Protein AF-A0A537P265-F1 (afdb_monomer_lite)

Sequence (106 aa):
MLTPSLLIDGPSYLIAWNFCRILFGLFVGTAAIVGFALTRLTTPARLLYGALSLPIVLPPESFAGGYYVNFAGIAAGIALLVIDHLRRSSATAKVAMKVVTSNREP

Structure (mmCIF, N/CA/C/O backbone):
data_AF-A0A537P265-F1
#
_entry.id   AF-A0A537P265-F1
#
loop_
_atom_site.group_PDB
_atom_site.id
_atom_site.type_symbol
_atom_site.label_atom_id
_atom_site.label_alt_id
_atom_site.label_comp_id
_atom_site.label_asym_id
_atom_site.label_entity_id
_atom_site.label_seq_id
_atom_site.pdbx_PDB_ins_code
_atom_site.Cartn_x
_atom_site.Cartn_y
_atom_site.Cartn_z
_atom_site.occupancy
_atom_site.B_iso_or_equiv
_atom_site.auth_seq_id
_atom_site.auth_comp_id
_atom_site.auth_asym_id
_atom_site.auth_atom_id
_atom_site.pdbx_PDB_model_num
ATOM 1 N N . MET A 1 1 ? 19.993 3.088 -21.050 1.00 45.41 1 MET A N 1
ATOM 2 C CA . MET A 1 1 ? 18.822 3.901 -21.437 1.00 45.41 1 MET A CA 1
ATOM 3 C C . MET A 1 1 ? 17.728 3.621 -20.425 1.00 45.41 1 MET A C 1
ATOM 5 O O . MET A 1 1 ? 17.263 2.495 -20.365 1.00 45.41 1 MET A O 1
ATOM 9 N N . LEU A 1 2 ? 17.400 4.604 -19.582 1.00 49.62 2 LEU A N 1
ATOM 10 C CA . LEU A 1 2 ? 16.305 4.528 -18.604 1.00 49.62 2 LEU A CA 1
ATOM 11 C C . LEU A 1 2 ? 14.979 4.798 -19.330 1.00 49.62 2 LEU A C 1
ATOM 13 O O . LEU A 1 2 ? 14.304 5.783 -19.046 1.00 49.62 2 LEU A O 1
ATOM 17 N N . THR A 1 3 ? 14.660 4.004 -20.354 1.00 57.41 3 THR A N 1
ATOM 18 C CA . THR A 1 3 ? 13.368 4.125 -21.034 1.00 57.41 3 THR A CA 1
ATOM 19 C C . THR A 1 3 ? 12.347 3.459 -20.120 1.00 57.41 3 THR A C 1
ATOM 21 O O . THR A 1 3 ? 12.436 2.245 -19.927 1.00 57.41 3 THR A O 1
ATOM 24 N N . PRO A 1 4 ? 11.435 4.214 -19.485 1.00 57.97 4 PRO A N 1
ATOM 25 C CA . PRO A 1 4 ? 10.471 3.615 -18.581 1.00 57.97 4 PRO A CA 1
ATOM 26 C C . PRO A 1 4 ? 9.625 2.625 -19.378 1.00 57.97 4 PRO A C 1
ATOM 28 O O . PRO A 1 4 ? 9.054 2.997 -20.402 1.00 57.97 4 PRO A O 1
ATOM 31 N N . SER A 1 5 ? 9.554 1.370 -18.927 1.00 59.59 5 SER A N 1
ATOM 32 C CA . SER A 1 5 ? 8.661 0.394 -19.548 1.00 59.59 5 SER A CA 1
ATOM 33 C C . SER A 1 5 ? 7.235 0.938 -19.474 1.00 59.59 5 SER A C 1
ATOM 35 O O . SER A 1 5 ? 6.695 1.116 -18.374 1.00 59.59 5 SER A O 1
ATOM 37 N N . LEU A 1 6 ? 6.622 1.218 -20.625 1.00 63.81 6 LEU A N 1
ATOM 38 C CA . LEU A 1 6 ? 5.180 1.427 -20.678 1.00 63.81 6 LEU A CA 1
ATOM 39 C C . LEU A 1 6 ? 4.490 0.113 -20.300 1.00 63.81 6 LEU A C 1
ATOM 41 O O . LEU A 1 6 ? 5.040 -0.963 -20.505 1.00 63.81 6 LEU A O 1
ATOM 45 N N . LEU A 1 7 ? 3.274 0.196 -19.757 1.00 62.66 7 LEU A N 1
ATOM 46 C CA . LEU A 1 7 ? 2.523 -0.959 -19.243 1.00 62.66 7 LEU A CA 1
ATOM 47 C C . LEU A 1 7 ? 2.484 -2.161 -20.214 1.00 62.66 7 LEU A C 1
ATOM 49 O O . LEU A 1 7 ? 2.460 -3.297 -19.760 1.00 62.66 7 LEU A O 1
ATOM 53 N N . ILE A 1 8 ? 2.468 -1.901 -21.525 1.00 73.94 8 ILE A N 1
ATOM 54 C CA . ILE A 1 8 ? 2.338 -2.894 -22.608 1.00 73.94 8 ILE A CA 1
ATOM 55 C C . ILE A 1 8 ? 3.674 -3.147 -23.334 1.00 73.94 8 ILE A C 1
ATOM 57 O O . ILE A 1 8 ? 3.742 -3.957 -24.253 1.00 73.94 8 ILE A O 1
ATOM 61 N N . ASP A 1 9 ? 4.752 -2.482 -22.930 1.00 72.69 9 ASP A N 1
ATOM 62 C CA . ASP A 1 9 ? 6.035 -2.599 -23.612 1.00 72.69 9 ASP A CA 1
ATOM 63 C C . ASP A 1 9 ? 6.899 -3.712 -22.999 1.00 72.69 9 ASP A C 1
ATOM 65 O O . ASP A 1 9 ? 7.094 -3.784 -21.782 1.00 72.69 9 ASP A O 1
ATOM 69 N N . GLY A 1 10 ? 7.422 -4.584 -23.861 1.00 77.75 10 GLY A N 1
ATOM 70 C CA . GLY A 1 10 ? 8.301 -5.693 -23.493 1.00 77.75 10 GLY A CA 1
ATOM 71 C C . GLY A 1 10 ? 7.643 -7.082 -23.404 1.00 77.75 10 GLY A C 1
ATOM 72 O O . GLY A 1 10 ? 6.491 -7.284 -23.788 1.00 77.75 10 GLY A O 1
ATOM 73 N N . PRO A 1 11 ? 8.405 -8.090 -22.939 1.00 84.44 11 PRO A N 1
ATOM 74 C CA . PRO A 1 11 ? 7.930 -9.458 -22.754 1.00 84.44 11 PRO A CA 1
ATOM 75 C C . PRO A 1 11 ? 6.640 -9.549 -21.929 1.00 84.44 11 PRO A C 1
ATOM 77 O O . PRO A 1 11 ? 6.480 -8.856 -20.923 1.00 84.44 11 PRO A O 1
ATOM 80 N N . SER A 1 12 ? 5.756 -10.483 -22.288 1.00 85.12 12 SER A N 1
ATOM 81 C CA . SER A 1 12 ? 4.447 -10.677 -21.641 1.00 85.12 12 SER A CA 1
ATOM 82 C C . SER A 1 12 ? 4.515 -10.836 -20.117 1.00 85.12 12 SER A C 1
ATOM 84 O O . SER A 1 12 ? 3.623 -10.371 -19.408 1.00 85.12 12 SER A O 1
ATOM 86 N N . TYR A 1 13 ? 5.588 -11.433 -19.589 1.00 83.69 13 TYR A N 1
ATOM 87 C CA . TYR A 1 13 ? 5.784 -11.562 -18.144 1.00 83.69 13 TYR A CA 1
ATOM 88 C C . TYR A 1 13 ? 6.052 -10.212 -17.452 1.00 83.69 13 TYR A C 1
ATOM 90 O O . TYR A 1 13 ? 5.571 -10.003 -16.339 1.00 83.69 13 TYR A O 1
ATOM 98 N N . LEU A 1 14 ? 6.765 -9.276 -18.096 1.00 83.25 14 LEU A N 1
ATOM 99 C CA . LEU A 1 14 ? 6.996 -7.926 -17.559 1.00 83.25 14 LEU A CA 1
ATOM 100 C C . LEU A 1 14 ? 5.721 -7.089 -17.598 1.00 83.25 14 LEU A C 1
ATOM 102 O O . LEU A 1 14 ? 5.458 -6.341 -16.659 1.00 83.25 14 LEU A O 1
ATOM 106 N N . ILE A 1 15 ? 4.914 -7.253 -18.647 1.00 85.12 15 ILE A N 1
ATOM 107 C CA . ILE A 1 15 ? 3.587 -6.635 -18.755 1.00 85.1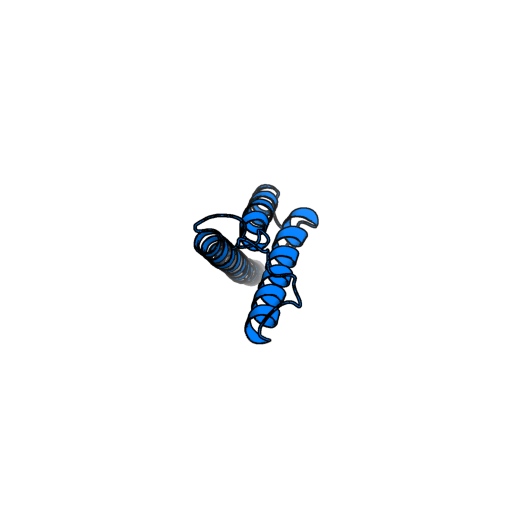2 15 ILE A CA 1
ATOM 108 C C . ILE A 1 15 ? 2.711 -7.096 -17.589 1.00 85.12 15 ILE A C 1
ATOM 110 O O . ILE A 1 15 ? 2.192 -6.268 -16.842 1.00 85.12 15 ILE A O 1
ATOM 114 N N . ALA A 1 16 ? 2.594 -8.412 -17.380 1.00 88.62 16 ALA A N 1
ATOM 115 C CA . ALA A 1 16 ? 1.802 -8.975 -16.287 1.00 88.62 16 ALA A CA 1
ATOM 116 C C . ALA A 1 16 ? 2.308 -8.511 -14.912 1.00 88.62 16 ALA A C 1
ATOM 118 O O . ALA A 1 16 ? 1.513 -8.119 -14.057 1.00 88.62 16 ALA A O 1
ATOM 119 N N . TRP A 1 17 ? 3.627 -8.494 -14.709 1.00 86.75 17 TRP A N 1
ATOM 120 C CA . TRP A 1 17 ? 4.238 -8.007 -13.474 1.00 86.75 17 TRP A CA 1
ATOM 121 C C . TRP A 1 17 ? 3.920 -6.530 -13.207 1.00 86.75 17 TRP A C 1
ATOM 123 O O . TRP A 1 17 ? 3.430 -6.186 -12.129 1.00 86.75 17 TRP A O 1
ATOM 133 N N . ASN A 1 18 ? 4.146 -5.656 -14.192 1.00 87.31 18 ASN A N 1
ATOM 134 C CA . ASN A 1 18 ? 3.850 -4.229 -14.077 1.00 87.31 18 ASN A CA 1
ATOM 135 C C . ASN A 1 18 ? 2.357 -3.976 -13.866 1.00 87.31 18 ASN A C 1
ATOM 137 O O . ASN A 1 18 ? 1.991 -3.140 -13.042 1.00 87.31 18 ASN A O 1
ATOM 141 N N . PHE A 1 19 ? 1.498 -4.724 -14.552 1.00 89.12 19 PHE A N 1
ATOM 142 C CA . PHE A 1 19 ? 0.055 -4.649 -14.380 1.00 89.12 19 PHE A CA 1
ATOM 143 C C . PHE A 1 19 ? -0.370 -5.001 -12.949 1.00 89.12 19 PHE A C 1
ATOM 145 O O . PHE A 1 19 ? -1.016 -4.188 -12.288 1.00 89.12 19 PHE A O 1
ATOM 152 N N . CYS A 1 20 ? 0.055 -6.157 -12.428 1.00 92.06 20 CYS A N 1
ATOM 153 C CA . CYS A 1 20 ? -0.237 -6.581 -11.054 1.00 92.06 20 CYS A CA 1
ATOM 154 C C . CYS A 1 20 ? 0.274 -5.573 -10.021 1.00 92.06 20 CYS A C 1
ATOM 156 O O . CYS A 1 20 ? -0.440 -5.221 -9.080 1.00 92.06 20 CYS A O 1
ATOM 158 N N . ARG A 1 21 ? 1.495 -5.071 -10.215 1.00 90.69 21 ARG A N 1
ATOM 159 C CA . ARG A 1 21 ? 2.096 -4.059 -9.347 1.00 90.69 21 ARG A CA 1
ATOM 160 C C . ARG A 1 21 ? 1.272 -2.776 -9.311 1.00 90.69 21 ARG A C 1
ATOM 162 O O . ARG A 1 21 ? 0.983 -2.272 -8.229 1.00 90.69 21 ARG A O 1
ATOM 169 N N . ILE A 1 22 ? 0.910 -2.237 -10.474 1.00 91.88 22 ILE A N 1
ATOM 170 C CA . ILE A 1 22 ? 0.156 -0.983 -10.562 1.00 91.88 22 ILE A CA 1
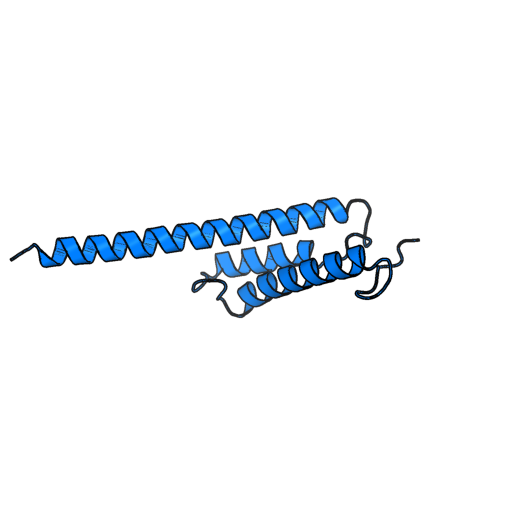ATOM 171 C C . ILE A 1 22 ? -1.254 -1.160 -10.001 1.00 91.88 22 ILE A C 1
ATOM 173 O O . ILE A 1 22 ? -1.706 -0.290 -9.263 1.00 91.88 22 ILE A O 1
ATOM 177 N N . LEU A 1 23 ? -1.916 -2.294 -10.253 1.00 94.12 23 LEU A N 1
ATOM 178 C CA . LEU A 1 23 ? -3.199 -2.609 -9.617 1.00 94.12 23 LEU A CA 1
ATOM 179 C C . LEU A 1 23 ? -3.090 -2.636 -8.092 1.00 94.12 23 LEU A C 1
ATOM 181 O O . LEU A 1 23 ? -3.945 -2.080 -7.404 1.00 94.12 23 LEU A O 1
ATOM 185 N N . PHE A 1 24 ? -2.031 -3.246 -7.559 1.00 94.00 24 PHE A N 1
ATOM 186 C CA . PHE A 1 24 ? -1.809 -3.288 -6.119 1.00 94.00 24 PHE A CA 1
ATOM 187 C C . PHE A 1 24 ? -1.531 -1.896 -5.539 1.00 94.00 24 PHE A C 1
ATOM 189 O O . PHE A 1 24 ? -2.151 -1.501 -4.553 1.00 94.00 24 PHE A O 1
ATOM 196 N N . GLY A 1 25 ? -0.654 -1.119 -6.177 1.00 93.19 25 GLY A N 1
ATOM 197 C CA . GLY A 1 25 ? -0.367 0.258 -5.775 1.00 93.19 25 GLY A CA 1
ATOM 198 C C . GLY A 1 25 ? -1.604 1.153 -5.825 1.00 93.19 25 GLY A C 1
ATOM 199 O O . GLY A 1 25 ? -1.835 1.926 -4.896 1.00 93.19 25 GLY A O 1
ATOM 200 N N . LEU A 1 26 ? -2.438 0.995 -6.857 1.00 94.19 26 LEU A N 1
ATOM 201 C CA . LEU A 1 26 ? -3.713 1.693 -6.992 1.00 94.19 26 LEU A CA 1
ATOM 202 C C . LEU A 1 26 ? -4.673 1.305 -5.869 1.00 94.19 26 LEU A C 1
ATOM 204 O O . LEU A 1 26 ? -5.213 2.190 -5.219 1.00 94.19 26 LEU A O 1
ATOM 208 N N . PHE A 1 27 ? -4.837 0.011 -5.583 1.00 94.44 27 PHE A N 1
ATOM 209 C CA . PHE A 1 27 ? -5.660 -0.455 -4.466 1.00 94.44 27 PHE A CA 1
ATOM 210 C C . PHE A 1 27 ? -5.214 0.170 -3.133 1.00 94.44 27 PHE A C 1
ATOM 212 O O . PHE A 1 27 ? -6.032 0.739 -2.406 1.00 94.44 27 PHE A O 1
ATOM 219 N N . VAL A 1 28 ? -3.912 0.116 -2.830 1.00 93.75 28 VAL A N 1
ATOM 220 C CA . VAL A 1 28 ? -3.331 0.670 -1.595 1.00 93.75 28 VAL A CA 1
ATOM 221 C C . VAL A 1 28 ? -3.522 2.192 -1.531 1.00 93.75 28 VAL A C 1
ATOM 223 O O . VAL A 1 28 ? -3.927 2.720 -0.495 1.00 93.75 28 VAL A O 1
ATOM 226 N N . GLY A 1 29 ? -3.304 2.903 -2.640 1.00 94.12 29 GLY A N 1
ATOM 227 C CA . GLY A 1 29 ? -3.518 4.349 -2.729 1.00 94.12 29 GLY A CA 1
ATOM 228 C C . GLY A 1 29 ? -4.990 4.748 -2.590 1.00 94.12 29 GLY A C 1
ATOM 229 O O . GLY A 1 29 ? -5.323 5.680 -1.858 1.00 94.12 29 GLY A O 1
ATOM 230 N N . THR A 1 30 ? -5.907 4.014 -3.221 1.00 93.88 30 THR A N 1
ATOM 231 C CA . THR A 1 30 ? -7.351 4.250 -3.097 1.00 93.88 30 THR A CA 1
ATOM 232 C C . THR A 1 30 ? -7.831 4.012 -1.669 1.00 93.88 30 THR A C 1
ATOM 234 O O . THR A 1 30 ? -8.611 4.815 -1.157 1.00 93.88 30 THR A O 1
ATOM 237 N N . ALA A 1 31 ? -7.327 2.981 -0.984 1.00 92.12 31 ALA A N 1
ATOM 238 C CA . ALA A 1 31 ? -7.658 2.726 0.417 1.00 92.12 31 ALA A CA 1
ATOM 239 C C . ALA A 1 31 ? -7.309 3.910 1.338 1.00 92.12 31 ALA A C 1
ATOM 241 O O . ALA A 1 31 ? -8.062 4.212 2.268 1.00 92.12 31 ALA A O 1
ATOM 242 N N . ALA A 1 32 ? -6.218 4.628 1.051 1.00 92.88 32 ALA A N 1
ATOM 243 C CA . ALA A 1 32 ? -5.837 5.842 1.771 1.00 92.88 32 ALA A CA 1
ATOM 244 C C . ALA A 1 32 ? -6.877 6.964 1.615 1.00 92.88 32 ALA A C 1
ATOM 246 O O . ALA A 1 32 ? -7.269 7.604 2.596 1.00 92.88 32 ALA A O 1
ATOM 247 N N . ILE A 1 33 ? -7.365 7.177 0.391 1.00 91.62 33 ILE A N 1
ATOM 248 C CA . ILE A 1 33 ? -8.323 8.244 0.071 1.00 91.62 33 ILE A CA 1
ATOM 249 C C . ILE A 1 33 ? -9.715 7.886 0.584 1.00 91.62 33 ILE A C 1
ATOM 251 O O . ILE A 1 33 ? -10.311 8.669 1.319 1.00 91.62 33 ILE A O 1
ATOM 255 N N . VAL A 1 34 ? -10.215 6.698 0.255 1.00 92.69 34 VAL A N 1
ATOM 256 C CA . VAL A 1 34 ? -11.562 6.246 0.637 1.00 92.69 34 VAL A CA 1
ATOM 257 C C . VAL A 1 34 ? -11.653 5.983 2.143 1.00 92.69 34 VAL A C 1
ATOM 259 O O . VAL A 1 34 ? -12.724 6.096 2.734 1.00 92.69 34 VAL A O 1
ATOM 262 N N . GLY A 1 35 ? -10.531 5.670 2.798 1.00 87.25 35 GLY A N 1
ATOM 263 C CA . GLY A 1 35 ? -10.517 5.292 4.210 1.00 87.25 35 GLY A CA 1
ATOM 264 C C . GLY A 1 35 ? -11.054 3.884 4.449 1.00 87.25 35 GLY A C 1
ATOM 265 O O . GLY A 1 35 ? -11.512 3.574 5.549 1.00 87.25 35 GLY A O 1
ATOM 266 N N . PHE A 1 36 ? -11.014 3.036 3.422 1.00 87.06 36 PHE A N 1
ATOM 267 C CA . PHE A 1 36 ? -11.493 1.665 3.481 1.00 87.06 36 PHE A CA 1
ATOM 268 C C . PHE A 1 36 ? -10.615 0.759 2.615 1.00 87.06 36 PHE A C 1
ATOM 270 O O . PHE A 1 36 ? -10.494 0.990 1.416 1.00 87.06 36 PHE A O 1
ATOM 277 N N . ALA A 1 37 ? -10.022 -0.268 3.227 1.00 85.88 37 ALA A N 1
ATOM 278 C CA . ALA A 1 37 ? -9.325 -1.348 2.522 1.00 85.88 37 ALA A CA 1
ATOM 279 C C . ALA A 1 37 ? -10.124 -2.650 2.673 1.00 85.88 37 ALA A C 1
ATOM 281 O O . ALA A 1 37 ? -10.828 -3.080 1.767 1.00 85.88 37 ALA A O 1
ATOM 282 N N . LEU A 1 38 ? -10.062 -3.233 3.873 1.00 82.75 38 LEU A N 1
ATOM 283 C CA . LEU A 1 38 ? -10.866 -4.383 4.311 1.00 82.75 38 LEU A CA 1
ATOM 284 C C . LEU A 1 38 ? -11.801 -4.015 5.475 1.00 82.75 38 LEU A C 1
ATOM 286 O O . LEU A 1 38 ? -12.764 -4.721 5.773 1.00 82.75 38 LEU A O 1
ATOM 290 N N . THR A 1 39 ? -11.490 -2.913 6.154 1.00 82.12 39 THR A N 1
ATOM 291 C CA . THR A 1 39 ? -12.218 -2.317 7.275 1.00 82.12 39 THR A CA 1
ATOM 292 C C . THR A 1 39 ? -12.129 -0.794 7.155 1.00 82.12 39 THR A C 1
ATOM 294 O O . THR A 1 39 ? -11.391 -0.275 6.315 1.00 82.12 39 THR A O 1
ATOM 297 N N . ARG A 1 40 ? -12.876 -0.058 7.988 1.00 87.25 40 ARG A N 1
ATOM 298 C CA . ARG A 1 40 ? -12.690 1.394 8.106 1.00 87.25 40 ARG A CA 1
ATOM 299 C C . ARG A 1 40 ? -11.303 1.680 8.682 1.00 87.25 40 ARG A C 1
ATOM 301 O O . ARG A 1 40 ? -10.999 1.242 9.791 1.00 87.25 40 ARG A O 1
ATOM 308 N N . LEU A 1 41 ? -10.488 2.421 7.940 1.00 86.19 41 LEU A N 1
ATOM 309 C CA . LEU A 1 41 ? -9.156 2.837 8.365 1.00 86.19 41 LEU A CA 1
ATOM 310 C C . LEU A 1 41 ? -9.246 4.092 9.232 1.00 86.19 41 LEU A C 1
ATOM 312 O O . LEU A 1 41 ? -9.996 5.027 8.951 1.00 86.19 41 LEU A O 1
ATOM 316 N N . THR A 1 42 ? -8.414 4.136 10.266 1.00 89.88 42 THR A N 1
ATOM 317 C CA . THR A 1 42 ? -8.167 5.360 11.030 1.00 89.88 42 THR A CA 1
ATOM 318 C C . THR A 1 42 ? -7.341 6.346 10.199 1.00 89.88 42 THR A C 1
ATOM 320 O O . THR A 1 42 ? -6.643 5.955 9.263 1.00 89.88 42 THR A O 1
ATOM 323 N N . THR A 1 43 ? -7.374 7.636 10.538 1.00 91.69 43 THR A N 1
ATOM 324 C CA . THR A 1 43 ? -6.591 8.664 9.826 1.00 91.69 43 THR A CA 1
ATOM 325 C C . THR A 1 43 ? -5.090 8.339 9.735 1.00 91.69 43 THR A C 1
ATOM 327 O O . THR A 1 43 ? -4.545 8.447 8.638 1.00 91.69 43 THR A O 1
ATOM 330 N N . PRO A 1 44 ? -4.412 7.859 10.800 1.00 91.62 44 PRO A N 1
ATOM 331 C CA . PRO A 1 44 ? -3.012 7.445 10.693 1.00 91.62 44 PRO A CA 1
ATOM 332 C C . PRO A 1 44 ? -2.804 6.267 9.734 1.00 91.62 44 PRO A C 1
ATOM 334 O O . PRO A 1 44 ? -1.854 6.271 8.956 1.00 91.62 44 PRO A O 1
ATOM 337 N N . ALA A 1 45 ? -3.709 5.282 9.737 1.00 89.69 45 ALA A N 1
ATOM 338 C CA . ALA A 1 45 ? -3.635 4.161 8.805 1.00 89.69 45 ALA A CA 1
ATOM 339 C C . ALA A 1 45 ? -3.783 4.642 7.355 1.00 89.69 45 ALA A C 1
ATOM 341 O O . ALA A 1 45 ? -3.021 4.224 6.492 1.00 89.69 45 ALA A O 1
ATOM 342 N N . ARG A 1 46 ? -4.684 5.593 7.086 1.00 92.19 46 ARG A N 1
ATOM 343 C CA . ARG A 1 46 ? -4.831 6.196 5.751 1.00 92.19 46 ARG A CA 1
ATOM 344 C C . ARG A 1 46 ? -3.529 6.824 5.263 1.00 92.19 46 ARG A C 1
ATOM 346 O O . ARG A 1 46 ? -3.146 6.595 4.122 1.00 92.19 46 ARG A O 1
ATOM 353 N N . LEU A 1 47 ? -2.825 7.554 6.129 1.00 95.06 47 LEU A N 1
ATOM 354 C CA . LEU A 1 47 ? -1.524 8.138 5.788 1.00 95.06 47 LEU A CA 1
ATOM 355 C C . LEU A 1 47 ? -0.474 7.063 5.483 1.00 95.06 47 LEU A C 1
ATOM 357 O O . LEU A 1 47 ? 0.263 7.207 4.513 1.00 95.06 47 LEU A O 1
ATOM 361 N N . LEU A 1 48 ? -0.438 5.972 6.255 1.00 93.88 48 LEU A N 1
ATOM 362 C CA . LEU A 1 48 ? 0.477 4.853 6.005 1.00 93.88 48 LEU A CA 1
ATOM 363 C C . LEU A 1 48 ? 0.200 4.170 4.661 1.00 93.88 48 LEU A C 1
ATOM 365 O O . LEU A 1 48 ? 1.131 3.965 3.888 1.00 93.88 48 LEU A O 1
ATOM 369 N N . TYR A 1 49 ? -1.063 3.871 4.348 1.00 93.88 49 TYR A N 1
ATOM 370 C CA . TYR A 1 49 ? -1.442 3.322 3.040 1.00 93.88 49 TYR A CA 1
ATOM 371 C C . TYR A 1 49 ? -1.060 4.284 1.906 1.00 93.88 49 TYR A C 1
ATOM 373 O O . TYR A 1 49 ? -0.458 3.871 0.918 1.00 93.88 49 TYR A O 1
ATOM 381 N N . GLY A 1 50 ? -1.320 5.584 2.072 1.00 93.88 50 GLY A N 1
ATOM 382 C CA . GLY A 1 50 ? -0.947 6.598 1.086 1.00 93.88 50 GLY A CA 1
ATOM 383 C C . GLY A 1 50 ? 0.561 6.628 0.844 1.00 93.88 50 GLY A C 1
ATOM 384 O O . GLY A 1 50 ? 1.006 6.535 -0.299 1.00 93.88 50 GLY A O 1
ATOM 385 N N . ALA A 1 51 ? 1.351 6.668 1.917 1.00 95.25 51 ALA A N 1
ATOM 386 C CA . ALA A 1 51 ? 2.807 6.675 1.846 1.00 95.25 51 ALA A CA 1
ATOM 387 C C . ALA A 1 51 ? 3.371 5.398 1.205 1.00 95.25 51 ALA A C 1
ATOM 389 O O . ALA A 1 51 ? 4.300 5.488 0.409 1.00 95.25 51 ALA A O 1
ATOM 390 N N . LEU A 1 52 ? 2.792 4.228 1.496 1.00 94.94 52 LEU A N 1
ATOM 391 C CA . LEU A 1 52 ? 3.207 2.949 0.907 1.00 94.94 52 LEU A CA 1
ATOM 392 C C . LEU A 1 52 ? 2.826 2.811 -0.569 1.00 94.94 52 LEU A C 1
ATOM 394 O O . LEU A 1 52 ? 3.516 2.111 -1.305 1.00 94.94 52 LEU A O 1
ATOM 398 N N . SER A 1 53 ? 1.777 3.495 -1.031 1.00 94.19 53 SER A N 1
ATOM 399 C CA . SER A 1 53 ? 1.396 3.475 -2.448 1.00 94.19 53 SER A CA 1
ATOM 400 C C . SER A 1 53 ? 2.458 4.113 -3.354 1.00 94.19 53 SER A C 1
ATOM 402 O O . SER A 1 53 ? 2.691 3.631 -4.463 1.00 94.19 53 SER A O 1
ATOM 404 N N . LEU A 1 54 ? 3.166 5.137 -2.861 1.00 93.38 54 LEU A N 1
ATOM 405 C CA . LEU A 1 54 ? 4.190 5.870 -3.612 1.00 93.38 54 LEU A CA 1
ATOM 406 C C . LEU A 1 54 ? 5.329 4.962 -4.112 1.00 93.38 54 LEU A C 1
ATOM 408 O O . LEU A 1 54 ? 5.527 4.896 -5.327 1.00 93.38 54 LEU A O 1
ATOM 412 N N . PRO A 1 55 ? 6.055 4.221 -3.247 1.00 92.44 55 PRO A N 1
ATOM 413 C CA . PRO A 1 55 ? 7.124 3.339 -3.698 1.00 92.44 55 PRO A CA 1
ATOM 414 C C . PRO A 1 55 ? 6.619 2.172 -4.551 1.00 92.44 55 PRO A C 1
ATOM 416 O O . PRO A 1 55 ? 7.387 1.681 -5.370 1.00 92.44 55 PRO A O 1
ATOM 419 N N . ILE A 1 56 ? 5.357 1.738 -4.404 1.00 91.50 56 ILE A N 1
ATOM 420 C CA . ILE A 1 56 ? 4.768 0.656 -5.214 1.00 91.50 56 ILE A CA 1
ATOM 421 C C . ILE A 1 56 ? 4.509 1.120 -6.651 1.00 91.50 56 ILE A C 1
ATOM 423 O O . ILE A 1 56 ? 4.793 0.380 -7.596 1.00 91.50 56 ILE A O 1
ATOM 427 N N . VAL A 1 57 ? 3.967 2.326 -6.831 1.00 90.88 57 VAL A N 1
ATOM 428 C CA . VAL A 1 57 ? 3.586 2.857 -8.151 1.00 90.88 57 VAL A CA 1
ATOM 429 C C . VAL A 1 57 ? 4.790 3.407 -8.907 1.00 90.88 57 VAL A C 1
ATOM 431 O O . VAL A 1 57 ? 4.849 3.292 -10.134 1.00 90.88 57 VAL A O 1
ATOM 434 N N . LEU A 1 58 ? 5.778 3.941 -8.190 1.00 89.06 58 LEU A N 1
ATOM 435 C CA . LEU A 1 58 ? 6.968 4.528 -8.791 1.00 89.06 58 LEU A CA 1
ATOM 436 C C . LEU A 1 58 ? 7.660 3.531 -9.746 1.00 89.06 58 LEU A C 1
ATOM 438 O O . LEU A 1 58 ? 7.920 2.393 -9.345 1.00 89.06 58 LEU A O 1
ATOM 442 N N . PRO A 1 59 ? 7.916 3.898 -11.018 1.00 85.19 59 PRO A N 1
ATOM 443 C CA . PRO A 1 59 ? 8.567 2.999 -11.963 1.00 85.19 59 PRO A CA 1
ATOM 444 C C . PRO A 1 59 ? 9.964 2.596 -11.460 1.00 85.19 59 PRO A C 1
ATOM 446 O O . PRO A 1 59 ? 10.767 3.471 -11.137 1.00 85.19 59 PRO A O 1
ATOM 449 N N . PRO A 1 60 ? 10.295 1.293 -11.404 1.00 84.44 60 PRO A N 1
ATOM 450 C CA . PRO A 1 60 ? 11.573 0.835 -10.852 1.00 84.44 60 PRO A CA 1
ATOM 451 C C . PRO A 1 60 ? 12.784 1.301 -11.676 1.00 84.44 60 PRO A C 1
ATOM 453 O O . PRO A 1 60 ? 13.891 1.367 -11.151 1.00 84.44 60 PRO A O 1
ATOM 456 N N . GLU A 1 61 ? 12.554 1.684 -12.933 1.00 83.94 61 GLU A N 1
ATOM 457 C CA . GLU A 1 61 ? 13.558 2.226 -13.852 1.00 83.94 61 GLU A CA 1
ATOM 458 C C . GLU A 1 61 ? 13.830 3.724 -13.662 1.00 83.94 61 GLU A C 1
ATOM 460 O O . GLU A 1 61 ? 14.671 4.287 -14.355 1.00 83.94 61 GLU A O 1
ATOM 465 N N . SER A 1 62 ? 13.122 4.413 -12.760 1.00 83.94 62 SER A N 1
ATOM 466 C CA . SER A 1 62 ? 13.294 5.861 -12.578 1.00 83.94 62 SER A CA 1
ATOM 467 C C . SER A 1 62 ? 14.622 6.245 -11.916 1.00 83.94 62 SER A C 1
ATOM 469 O O . SER A 1 62 ? 15.058 7.383 -12.071 1.00 83.94 62 SER A O 1
ATOM 471 N N . PHE A 1 63 ? 15.272 5.339 -11.178 1.00 85.25 63 PHE A N 1
ATOM 472 C CA . PHE A 1 63 ? 16.583 5.579 -10.567 1.00 85.25 63 PHE A CA 1
ATOM 473 C C . PHE A 1 63 ? 17.309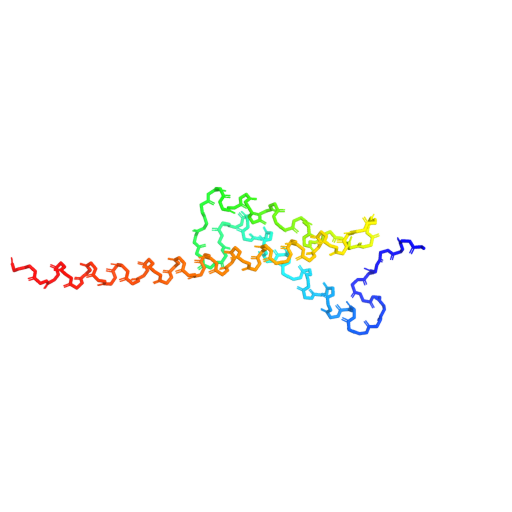 4.275 -10.213 1.00 85.25 63 PHE A C 1
ATOM 475 O O . PHE A 1 63 ? 16.704 3.207 -10.101 1.00 85.25 63 PHE A O 1
ATOM 482 N N . ALA A 1 64 ? 18.624 4.369 -9.992 1.00 84.06 64 ALA A N 1
ATOM 483 C CA . ALA A 1 64 ? 19.449 3.241 -9.572 1.00 84.06 64 ALA A CA 1
ATOM 484 C C . ALA A 1 64 ? 18.960 2.676 -8.225 1.00 84.06 64 ALA A C 1
ATOM 486 O O . ALA A 1 64 ? 18.988 3.357 -7.204 1.00 84.06 64 ALA A O 1
ATOM 487 N N . GLY A 1 65 ? 18.500 1.423 -8.237 1.00 85.50 65 GLY A N 1
ATOM 488 C CA . GLY A 1 65 ? 17.924 0.758 -7.067 1.00 85.50 65 GLY A CA 1
ATOM 489 C C . GLY A 1 65 ? 16.405 0.905 -6.912 1.00 85.50 65 GLY A C 1
ATOM 490 O O . GLY A 1 65 ? 15.861 0.433 -5.914 1.00 85.50 65 GLY A O 1
ATOM 491 N N . GLY A 1 66 ? 15.701 1.484 -7.893 1.00 87.00 66 GLY A N 1
ATOM 492 C CA . GLY A 1 66 ? 14.238 1.609 -7.869 1.00 87.00 66 GLY A CA 1
ATOM 493 C C . GLY A 1 66 ? 13.517 0.270 -7.700 1.00 87.00 66 GLY A C 1
ATOM 494 O O . GLY A 1 66 ? 12.524 0.200 -6.981 1.00 87.00 66 GLY A O 1
ATOM 495 N N . TYR A 1 67 ? 14.076 -0.821 -8.232 1.00 86.94 67 TYR A N 1
ATOM 496 C CA . TYR A 1 67 ? 13.600 -2.183 -7.970 1.00 86.94 67 TYR A CA 1
ATOM 497 C C . TYR A 1 67 ? 13.550 -2.537 -6.476 1.00 86.94 67 TYR A C 1
ATOM 499 O O . TYR A 1 67 ? 12.538 -3.060 -6.014 1.00 86.94 67 TYR A O 1
ATOM 507 N N . TYR A 1 68 ? 14.590 -2.221 -5.696 1.00 91.19 68 TYR A N 1
ATOM 508 C CA . TYR A 1 68 ? 14.614 -2.514 -4.256 1.00 91.19 68 TYR A CA 1
ATOM 509 C C . TYR A 1 68 ? 13.548 -1.721 -3.501 1.00 91.19 68 TYR A C 1
ATOM 511 O O . TYR A 1 68 ? 12.842 -2.278 -2.663 1.00 91.19 68 TYR A O 1
ATOM 519 N N . VAL A 1 69 ? 13.397 -0.435 -3.832 1.00 92.44 69 VAL A N 1
ATOM 520 C CA . VAL A 1 69 ? 12.364 0.434 -3.245 1.00 92.44 69 VAL A CA 1
ATOM 521 C C . VAL A 1 69 ? 10.973 -0.108 -3.552 1.00 92.44 69 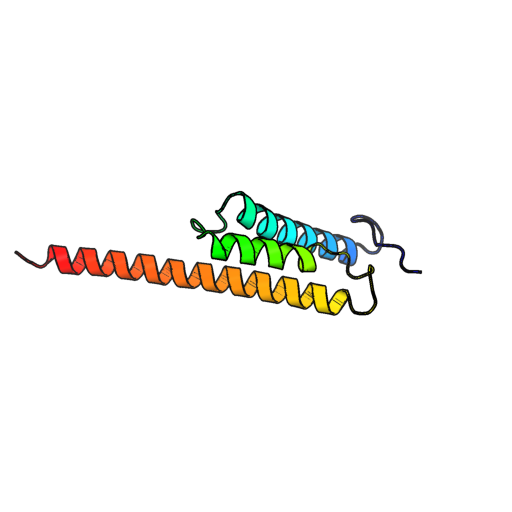VAL A C 1
ATOM 523 O O . VAL A 1 69 ? 10.100 -0.138 -2.685 1.00 92.44 69 VAL A O 1
ATOM 526 N N . ASN A 1 70 ? 10.783 -0.591 -4.773 1.00 91.81 70 ASN A N 1
ATOM 527 C CA . ASN A 1 70 ? 9.517 -1.118 -5.227 1.00 91.81 70 ASN A CA 1
ATOM 528 C C . ASN A 1 70 ? 9.148 -2.429 -4.517 1.00 91.81 70 ASN A C 1
ATOM 530 O O . ASN A 1 70 ? 8.049 -2.544 -3.972 1.00 91.81 70 ASN A O 1
ATOM 534 N N . PHE A 1 71 ? 10.090 -3.372 -4.417 1.00 92.12 71 PHE A N 1
ATOM 535 C CA . PHE A 1 71 ? 9.905 -4.599 -3.637 1.00 92.12 71 PHE A CA 1
ATOM 536 C C . PHE A 1 71 ? 9.651 -4.314 -2.156 1.00 92.12 71 PHE A C 1
ATOM 538 O O . PHE A 1 71 ? 8.760 -4.927 -1.570 1.00 92.12 71 PHE A O 1
ATOM 545 N N . ALA A 1 72 ? 10.374 -3.361 -1.561 1.00 93.88 72 ALA A N 1
ATOM 546 C CA . ALA A 1 72 ? 10.145 -2.947 -0.180 1.00 93.88 72 ALA A CA 1
ATOM 547 C C . ALA A 1 72 ? 8.732 -2.372 0.009 1.00 93.88 72 ALA A C 1
ATOM 549 O O . ALA A 1 72 ? 8.043 -2.742 0.958 1.00 93.88 72 ALA A O 1
ATOM 550 N N . GLY A 1 73 ? 8.272 -1.528 -0.921 1.00 92.94 73 GLY A N 1
ATOM 551 C CA . GLY A 1 73 ? 6.916 -0.981 -0.922 1.00 92.94 73 GLY A CA 1
ATOM 552 C C . GLY A 1 73 ? 5.846 -2.067 -1.025 1.00 92.94 73 GLY A C 1
ATOM 553 O O . GLY A 1 73 ? 4.908 -2.079 -0.229 1.00 92.94 73 GLY A O 1
ATOM 554 N N . ILE A 1 74 ? 6.006 -3.016 -1.954 1.00 93.50 74 ILE A N 1
ATOM 555 C CA . ILE A 1 74 ? 5.070 -4.137 -2.132 1.00 93.50 74 ILE A CA 1
ATOM 556 C C . ILE A 1 74 ? 5.032 -5.001 -0.869 1.00 93.50 74 ILE A C 1
ATOM 558 O O . ILE A 1 74 ? 3.952 -5.266 -0.341 1.00 93.50 74 ILE A O 1
ATOM 562 N N . ALA A 1 75 ? 6.195 -5.400 -0.349 1.00 95.38 75 ALA A N 1
ATOM 563 C CA . ALA A 1 75 ? 6.292 -6.231 0.847 1.00 95.38 75 ALA A CA 1
ATOM 564 C C . ALA A 1 75 ? 5.663 -5.548 2.070 1.00 95.38 75 ALA A C 1
ATOM 566 O O . ALA A 1 75 ? 4.870 -6.165 2.781 1.00 95.38 75 ALA A O 1
ATOM 567 N N . ALA A 1 76 ? 5.954 -4.263 2.288 1.00 94.69 76 ALA A N 1
ATOM 568 C CA . ALA A 1 76 ? 5.373 -3.488 3.380 1.00 94.69 76 ALA A CA 1
ATOM 569 C C . ALA A 1 76 ? 3.856 -3.295 3.215 1.00 94.69 76 ALA A C 1
ATOM 571 O O . ALA A 1 76 ? 3.115 -3.417 4.191 1.00 94.69 76 ALA A O 1
ATOM 572 N N . GLY A 1 77 ? 3.377 -3.055 1.990 1.00 92.19 77 GLY A N 1
ATOM 573 C CA . GLY A 1 77 ? 1.949 -2.960 1.680 1.00 92.19 77 GLY A CA 1
ATOM 574 C C . GLY A 1 77 ? 1.202 -4.260 1.972 1.00 92.19 77 GLY A C 1
ATOM 575 O O . GLY A 1 77 ? 0.158 -4.237 2.624 1.00 92.19 77 GLY A O 1
ATOM 576 N N . ILE A 1 78 ? 1.758 -5.402 1.553 1.00 94.06 78 ILE A N 1
ATOM 577 C CA . ILE A 1 78 ? 1.200 -6.729 1.850 1.00 94.06 78 ILE A CA 1
ATOM 578 C C . ILE A 1 78 ? 1.197 -6.972 3.359 1.00 94.06 78 ILE A C 1
ATOM 580 O O . ILE A 1 78 ? 0.173 -7.371 3.910 1.00 94.06 78 ILE A O 1
ATOM 584 N N . ALA A 1 79 ? 2.310 -6.698 4.044 1.00 94.25 79 ALA A N 1
ATOM 585 C CA . ALA A 1 79 ? 2.411 -6.881 5.488 1.00 94.25 79 ALA A CA 1
ATOM 586 C C . ALA A 1 79 ? 1.359 -6.054 6.241 1.00 94.25 79 ALA A C 1
ATOM 588 O O . ALA A 1 79 ? 0.688 -6.584 7.125 1.00 94.25 79 ALA A O 1
ATOM 589 N N . LEU A 1 80 ? 1.159 -4.787 5.863 1.00 91.88 80 LEU A N 1
ATOM 590 C CA . LEU A 1 80 ? 0.152 -3.923 6.480 1.00 91.88 80 LEU A CA 1
ATOM 591 C C . LEU A 1 80 ? -1.270 -4.463 6.269 1.00 91.88 80 LEU A C 1
ATOM 593 O O . LEU A 1 80 ? -2.036 -4.561 7.226 1.00 91.88 80 LEU A O 1
ATOM 597 N N . LEU A 1 81 ? -1.592 -4.886 5.044 1.00 91.50 81 LEU A N 1
ATOM 598 C CA . LEU A 1 81 ? -2.871 -5.519 4.705 1.00 91.50 81 LEU A CA 1
ATOM 599 C C . LEU A 1 81 ? -3.134 -6.781 5.534 1.00 91.50 81 LEU A C 1
ATOM 601 O O . LEU A 1 81 ? -4.232 -6.968 6.060 1.00 91.50 81 LEU A O 1
ATOM 605 N N . VAL A 1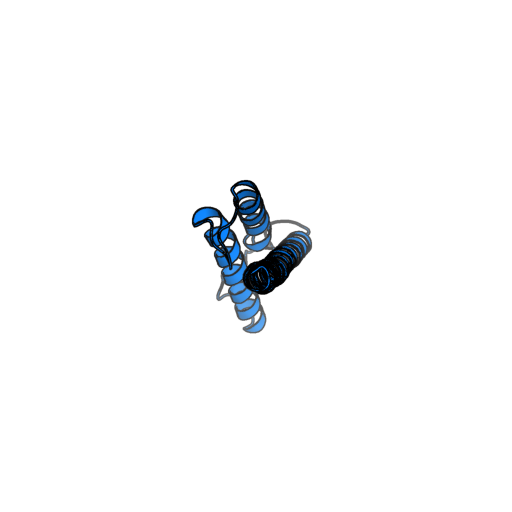 82 ? -2.123 -7.642 5.665 1.00 91.69 82 VAL A N 1
ATOM 606 C CA . VAL A 1 82 ? -2.205 -8.874 6.460 1.00 91.69 82 VAL A CA 1
ATOM 607 C C . VAL A 1 82 ? -2.409 -8.541 7.936 1.00 91.69 82 VAL A C 1
ATOM 609 O O . VAL A 1 82 ? -3.280 -9.126 8.579 1.00 91.69 82 VAL A O 1
ATOM 612 N N . ILE A 1 83 ? -1.670 -7.572 8.479 1.00 90.06 83 ILE A N 1
ATOM 613 C CA . ILE A 1 83 ? -1.824 -7.129 9.871 1.00 90.06 83 ILE A CA 1
ATOM 614 C C . ILE A 1 83 ? -3.245 -6.610 10.121 1.00 90.06 83 ILE A C 1
ATOM 616 O O . ILE A 1 83 ? -3.870 -6.997 11.113 1.00 90.06 83 ILE A O 1
ATOM 620 N N . ASP A 1 84 ? -3.786 -5.785 9.226 1.00 88.62 84 ASP A N 1
ATOM 621 C CA . ASP A 1 84 ? -5.157 -5.277 9.338 1.00 88.62 84 ASP A CA 1
ATOM 622 C C . ASP A 1 84 ? -6.193 -6.408 9.257 1.00 88.62 84 ASP A C 1
ATOM 624 O O . ASP A 1 84 ? -7.154 -6.438 10.035 1.00 88.62 84 ASP A O 1
ATOM 628 N N . HIS A 1 85 ? -5.973 -7.391 8.381 1.00 87.06 85 HIS A N 1
ATOM 629 C CA . HIS A 1 85 ? -6.826 -8.572 8.263 1.00 87.06 85 HIS A CA 1
ATOM 630 C C . HIS A 1 85 ? -6.828 -9.433 9.542 1.00 87.06 85 HIS A C 1
ATOM 632 O O . HIS A 1 85 ? -7.886 -9.870 10.013 1.00 87.06 85 HIS A O 1
ATOM 638 N N . LEU A 1 86 ? -5.662 -9.645 10.157 1.00 88.25 86 LEU A N 1
ATOM 639 C CA . LEU A 1 86 ? -5.528 -10.409 11.404 1.00 88.25 86 LEU A CA 1
ATOM 640 C C . LEU A 1 86 ? -6.133 -9.666 12.607 1.00 88.25 86 LEU A C 1
ATOM 642 O O . LEU A 1 86 ? -6.812 -10.270 13.448 1.00 88.25 86 LEU A O 1
ATOM 646 N N . ARG A 1 87 ? -5.952 -8.340 12.6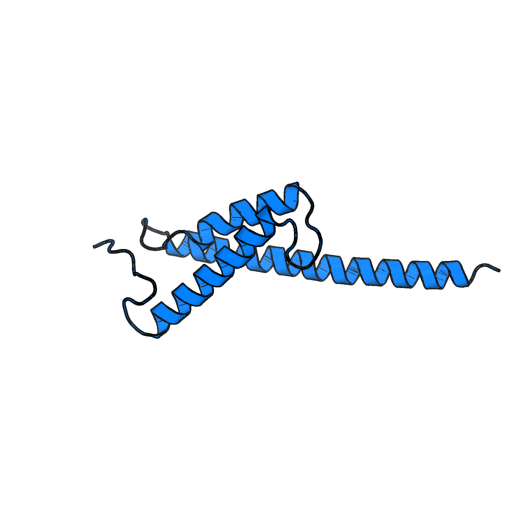73 1.00 84.88 87 ARG A N 1
ATOM 647 C CA . ARG A 1 87 ? -6.564 -7.483 13.703 1.00 84.88 87 ARG A CA 1
ATOM 648 C C . ARG A 1 87 ? -8.088 -7.500 13.623 1.00 84.88 87 ARG A C 1
ATOM 650 O O . ARG A 1 87 ? -8.741 -7.570 14.665 1.00 84.88 87 ARG A O 1
ATOM 657 N N . ARG A 1 88 ? -8.657 -7.511 12.413 1.00 78.50 88 ARG A N 1
ATOM 658 C CA . ARG A 1 88 ? -10.104 -7.681 12.195 1.00 78.50 88 ARG A CA 1
ATOM 659 C C . ARG A 1 88 ? -10.609 -8.993 12.785 1.00 78.50 88 ARG A C 1
ATOM 661 O O . ARG A 1 88 ? -11.557 -8.975 13.565 1.00 78.50 88 ARG A O 1
ATOM 668 N N . SER A 1 89 ? -9.976 -10.110 12.433 1.00 74.50 89 SER A N 1
ATOM 669 C CA . SER A 1 89 ? -10.410 -11.444 12.873 1.00 74.50 89 SER A CA 1
ATOM 670 C C . SER A 1 89 ? -10.420 -11.555 14.402 1.00 74.50 89 SER A C 1
ATOM 672 O O . SER A 1 89 ? -11.372 -12.059 14.997 1.00 74.50 89 SER A O 1
ATOM 674 N N . SER A 1 90 ? -9.414 -10.962 15.050 1.00 73.44 90 SER A N 1
ATOM 675 C CA . SER A 1 90 ? -9.329 -10.875 16.512 1.00 73.44 90 SER A CA 1
ATOM 676 C C . SER A 1 90 ? -10.409 -9.978 17.133 1.00 73.44 90 SER A C 1
ATOM 678 O O . SER A 1 90 ? -10.943 -10.296 18.196 1.00 73.44 90 SER A O 1
ATOM 680 N N . ALA A 1 91 ? -10.751 -8.854 16.493 1.00 75.06 91 ALA A N 1
ATOM 681 C CA . ALA A 1 91 ? -11.791 -7.946 16.978 1.00 75.06 91 ALA A CA 1
ATOM 682 C C . ALA A 1 91 ? -13.186 -8.587 16.905 1.00 75.06 91 ALA A C 1
ATOM 684 O O . ALA A 1 91 ? -13.944 -8.513 17.871 1.00 75.06 91 ALA A O 1
ATOM 685 N N . THR A 1 92 ? -13.503 -9.276 15.805 1.00 75.94 92 THR A N 1
ATOM 686 C CA . THR A 1 92 ? -14.765 -10.016 15.654 1.00 75.94 92 THR A CA 1
ATOM 687 C C . THR A 1 92 ? -14.890 -11.133 16.694 1.00 75.94 92 THR A C 1
ATOM 689 O O . THR A 1 92 ? -15.936 -11.254 17.331 1.00 75.94 92 THR A O 1
ATOM 692 N N . ALA A 1 93 ? -13.813 -11.889 16.942 1.00 74.50 93 ALA A N 1
ATOM 693 C CA . ALA A 1 93 ? -13.793 -12.939 17.964 1.00 74.50 93 ALA A CA 1
ATOM 694 C C . ALA A 1 93 ? -14.027 -12.392 19.386 1.00 74.50 93 ALA A C 1
ATOM 696 O O . ALA A 1 93 ? -14.823 -12.951 20.143 1.00 74.50 93 ALA A O 1
ATOM 697 N N . LYS A 1 94 ? -13.398 -11.261 19.745 1.00 76.50 94 LYS A N 1
ATOM 698 C CA . LYS A 1 94 ? -13.608 -10.608 21.052 1.00 76.50 94 LYS A CA 1
ATOM 699 C C . LYS A 1 94 ? -15.055 -10.159 21.265 1.00 76.50 94 LYS A C 1
ATOM 701 O O . LYS A 1 94 ? -15.582 -10.322 22.363 1.00 76.50 94 LYS A O 1
ATOM 706 N N . VAL A 1 95 ? -15.700 -9.603 20.237 1.00 81.62 95 VAL A N 1
ATOM 707 C CA . VAL A 1 95 ? -17.105 -9.167 20.323 1.00 81.62 95 VAL A CA 1
ATOM 708 C C . VAL A 1 95 ? -18.035 -10.364 20.517 1.00 81.62 95 VAL A C 1
ATOM 710 O O . VAL A 1 95 ? -18.875 -10.326 21.412 1.00 81.62 95 VAL A O 1
ATOM 713 N N . ALA A 1 96 ? -17.845 -11.445 19.753 1.00 81.06 96 ALA A N 1
ATOM 714 C CA . ALA A 1 96 ? -18.637 -12.666 19.905 1.00 81.06 96 ALA A CA 1
ATOM 715 C C . ALA A 1 96 ? -18.528 -13.250 21.326 1.00 81.06 96 ALA A C 1
ATOM 717 O O . ALA A 1 96 ? -19.543 -13.573 21.939 1.00 81.06 96 ALA A O 1
ATOM 718 N N . MET A 1 97 ? -17.316 -13.299 21.890 1.00 80.12 97 MET A N 1
ATOM 719 C CA . MET A 1 97 ? -17.093 -13.759 23.266 1.00 80.12 97 MET A CA 1
ATOM 720 C C . MET A 1 97 ? -17.816 -12.881 24.296 1.00 80.12 97 MET A C 1
ATOM 722 O O . MET A 1 97 ? -18.473 -13.412 25.187 1.00 80.12 97 MET A O 1
ATOM 726 N N . LYS A 1 98 ? -17.751 -11.548 24.154 1.00 82.75 98 LYS A N 1
ATOM 727 C CA . LYS A 1 98 ? -18.430 -10.611 25.067 1.00 82.75 98 LYS A CA 1
ATOM 728 C C . LYS A 1 98 ? -19.953 -10.781 25.051 1.00 82.75 98 LYS A C 1
ATOM 730 O O . LYS A 1 98 ? -20.585 -10.703 26.102 1.00 82.75 98 LYS A O 1
ATOM 735 N N . VAL A 1 99 ? -20.542 -11.020 23.877 1.00 83.06 99 VAL A N 1
ATOM 736 C CA . VAL A 1 99 ? -21.984 -11.298 23.747 1.00 83.06 99 VAL A CA 1
ATOM 737 C C . VAL A 1 99 ? -22.346 -12.597 24.468 1.00 83.06 99 VAL A C 1
ATOM 739 O O . VAL A 1 99 ? -23.315 -12.625 25.222 1.00 83.06 99 VAL A O 1
ATOM 742 N N . VAL A 1 100 ? -21.541 -13.652 24.306 1.00 83.12 100 VAL A N 1
ATOM 743 C CA . VAL A 1 100 ? -21.769 -14.939 24.985 1.00 83.12 100 VAL A CA 1
ATOM 744 C C . VAL A 1 100 ? -21.664 -14.812 26.506 1.00 83.12 100 VAL A C 1
ATOM 746 O O . VAL A 1 100 ? -22.470 -15.416 27.206 1.00 83.12 100 VAL A O 1
ATOM 749 N N . THR A 1 101 ? -20.709 -14.043 27.037 1.00 83.62 101 THR A N 1
ATOM 750 C CA . THR A 1 101 ? -20.570 -13.858 28.492 1.00 83.62 101 THR A CA 1
ATOM 751 C C . THR A 1 101 ? -21.679 -12.991 29.079 1.00 83.62 101 THR A C 1
ATOM 753 O O . THR A 1 101 ? -22.183 -13.317 30.144 1.00 83.62 101 THR A O 1
ATOM 756 N N . SER A 1 102 ? -22.102 -11.932 28.379 1.00 79.38 102 SER A N 1
ATOM 757 C CA . SER A 1 102 ? -23.188 -11.055 28.842 1.00 79.38 102 SER A CA 1
ATOM 758 C C . SER A 1 102 ? -24.542 -11.763 28.885 1.00 79.38 102 SER A C 1
ATOM 760 O O . SER A 1 102 ? -25.354 -11.449 29.740 1.00 79.38 102 SER A O 1
ATOM 762 N N . ASN A 1 103 ? -24.790 -12.718 27.986 1.00 78.19 103 ASN A N 1
ATOM 763 C CA . ASN A 1 103 ? -26.047 -13.474 27.938 1.00 78.19 103 ASN A CA 1
ATOM 764 C C . ASN A 1 103 ? -26.099 -14.634 28.959 1.00 78.19 103 ASN A C 1
ATOM 766 O O . ASN A 1 103 ? -27.022 -15.443 28.932 1.00 78.19 103 ASN A O 1
ATOM 770 N N . ARG A 1 104 ? -25.064 -14.774 29.801 1.00 76.81 104 ARG A N 1
ATOM 771 C CA . ARG A 1 104 ? -24.973 -15.768 30.885 1.00 76.81 104 ARG A CA 1
ATOM 772 C C . ARG A 1 104 ? -25.169 -15.160 32.276 1.00 76.81 104 ARG A C 1
ATOM 774 O O . ARG A 1 104 ? -25.163 -15.915 33.244 1.00 76.81 104 ARG A O 1
ATOM 781 N N . GLU A 1 105 ? -25.324 -13.842 32.379 1.00 69.38 105 GLU A N 1
ATOM 782 C CA . GLU A 1 105 ? -25.695 -13.178 33.630 1.00 69.38 105 GLU A CA 1
ATOM 783 C C . GLU A 1 105 ? -27.237 -13.098 33.695 1.00 69.38 105 GLU A C 1
ATOM 785 O O . GLU A 1 105 ? -27.830 -12.561 32.756 1.00 69.38 105 GLU A O 1
ATOM 790 N N . PRO A 1 106 ? -27.885 -13.719 34.704 1.00 65.81 106 PRO A N 1
ATOM 791 C CA . PRO A 1 106 ? -29.344 -13.764 34.846 1.00 65.81 106 PRO A CA 1
ATOM 792 C C . PRO A 1 106 ? -29.959 -12.445 35.329 1.00 65.81 106 PRO A C 1
ATOM 794 O O . PRO A 1 106 ? -29.275 -11.695 36.063 1.00 65.81 106 PRO A O 1
#

pLDDT: mean 85.22, std 10.1, range [45.41, 95.38]

Foldseek 3Di:
DLPQADLPDDDPVVNVVLVVLLVLLVLLLVCLVVCDNPHRHDPVSSVVSNVLSVLSNPGLSPDDRSVVSNVVSVVVSVVSVVVVVVVVVVVVVVVVVVVVVVVPPD

Radius of gyration: 19.03 Å; chains: 1; bounding box: 49×24×58 Å

Secondary structure (DSSP, 8-state):
------TTSS-HHHHHHHHHHHHHHHHHHHHHHHTBSSSBPPHHHHHHHHHHHHHHHS-GGGSTTHHHHHHHHHHHHHHHHHHHHHHHHHHHHHHHHHHHHHTT--